Protein AF-A0A2N0M989-F1 (afdb_monomer_lite)

Foldseek 3Di:
DADFQDPVLLVVLLVLLQVLLVQLVVDPDPVSNLVSLLSQLVSLVVSCVVPNDPLSVLSNVLSVLLSVLLVVLVVCVVVVVDDDLHQDPCLSVQVSVLSVQCSVQSVDPGRDSVSSVVSSVSSNLSSQCSDPVVVVCVVVVNDDD

Structure (mmCIF, N/CA/C/O backbone):
data_AF-A0A2N0M989-F1
#
_entry.id   AF-A0A2N0M989-F1
#
loop_
_atom_site.group_PDB
_atom_site.id
_atom_site.type_symbol
_atom_site.label_atom_id
_atom_site.label_alt_id
_atom_site.label_comp_id
_atom_site.label_asym_id
_atom_site.label_entity_id
_atom_site.label_seq_id
_atom_site.pdbx_PDB_ins_code
_atom_site.Cartn_x
_atom_site.Cartn_y
_atom_site.Cartn_z
_atom_site.occupancy
_atom_site.B_iso_or_equiv
_atom_site.auth_seq_id
_atom_site.auth_comp_id
_atom_site.auth_asym_id
_atom_site.auth_atom_id
_atom_site.pdbx_PDB_model_num
ATOM 1 N N . MET A 1 1 ? 15.216 9.816 -16.278 1.00 36.94 1 MET A N 1
ATOM 2 C CA . MET A 1 1 ? 15.447 8.713 -17.231 1.00 36.94 1 MET A CA 1
ATOM 3 C C . MET A 1 1 ? 14.793 7.498 -16.602 1.00 36.94 1 MET A C 1
ATOM 5 O O . MET A 1 1 ? 15.187 7.157 -15.495 1.00 36.94 1 MET A O 1
ATOM 9 N N . LEU A 1 2 ? 13.712 6.986 -17.193 1.00 46.88 2 LEU A N 1
ATOM 10 C CA . LEU A 1 2 ? 12.998 5.814 -16.677 1.00 46.88 2 LEU A CA 1
ATOM 11 C C . LEU A 1 2 ? 13.914 4.607 -16.876 1.00 46.88 2 LEU A C 1
ATOM 13 O O . LEU A 1 2 ? 14.309 4.329 -18.009 1.00 46.88 2 LEU A O 1
ATOM 17 N N . HIS A 1 3 ? 14.321 3.951 -15.793 1.00 58.31 3 HIS A N 1
ATOM 18 C CA . HIS A 1 3 ? 14.980 2.663 -15.928 1.00 58.31 3 HIS A CA 1
ATOM 19 C C . HIS A 1 3 ? 13.871 1.638 -16.139 1.00 58.31 3 HIS A C 1
ATOM 21 O O . HIS A 1 3 ? 13.058 1.401 -15.255 1.00 58.31 3 HIS A O 1
ATOM 27 N N . VAL A 1 4 ? 13.808 1.062 -17.336 1.00 76.19 4 VAL A N 1
ATOM 28 C CA . VAL A 1 4 ? 12.904 -0.059 -17.597 1.00 76.19 4 VAL A CA 1
ATOM 29 C C . VAL A 1 4 ? 13.452 -1.251 -16.816 1.00 76.19 4 VAL A C 1
ATOM 31 O O . VAL A 1 4 ? 14.635 -1.585 -16.953 1.00 76.19 4 VAL A O 1
ATOM 34 N N . LEU A 1 5 ? 12.633 -1.834 -15.939 1.00 87.25 5 LEU A N 1
ATOM 35 C CA . LEU A 1 5 ? 12.987 -3.056 -15.221 1.00 87.25 5 LEU A CA 1
ATOM 36 C C . LEU A 1 5 ? 13.260 -4.183 -16.232 1.00 87.25 5 LEU A C 1
ATOM 38 O O . LEU A 1 5 ? 12.600 -4.239 -17.271 1.00 87.25 5 LEU A O 1
ATOM 42 N N . PRO A 1 6 ? 14.190 -5.114 -15.953 1.00 92.06 6 PRO A N 1
ATOM 43 C CA . PRO A 1 6 ? 14.321 -6.317 -16.763 1.00 92.06 6 PRO A CA 1
ATOM 44 C C . PRO A 1 6 ? 12.979 -7.049 -16.851 1.00 92.06 6 PRO A C 1
ATOM 46 O O . PRO A 1 6 ? 12.307 -7.225 -15.834 1.00 92.06 6 PRO A O 1
ATOM 49 N N . GLU A 1 7 ? 12.615 -7.519 -18.043 1.00 91.56 7 GLU A N 1
ATOM 50 C CA . GLU A 1 7 ? 11.299 -8.122 -18.301 1.00 91.56 7 GLU A CA 1
ATOM 51 C C . GLU A 1 7 ? 10.969 -9.272 -17.338 1.00 91.56 7 GLU A C 1
ATOM 53 O O . GLU A 1 7 ? 9.858 -9.372 -16.831 1.00 91.56 7 GLU A O 1
ATOM 58 N N . THR A 1 8 ? 11.959 -10.099 -16.998 1.00 94.00 8 THR A N 1
ATOM 59 C CA . THR A 1 8 ? 11.796 -11.203 -16.040 1.00 94.00 8 THR A CA 1
ATOM 60 C C . THR A 1 8 ? 11.449 -10.729 -14.626 1.00 94.00 8 THR A C 1
ATOM 62 O O . THR A 1 8 ? 10.714 -11.408 -13.912 1.00 94.00 8 THR A O 1
ATOM 65 N N . ILE A 1 9 ? 11.962 -9.567 -14.213 1.00 94.75 9 ILE A N 1
ATOM 66 C CA . ILE A 1 9 ? 11.649 -8.951 -12.919 1.00 94.75 9 ILE A CA 1
ATOM 67 C C . ILE A 1 9 ? 10.261 -8.317 -12.967 1.00 94.75 9 ILE A C 1
ATOM 69 O O . ILE A 1 9 ? 9.476 -8.520 -12.044 1.00 94.75 9 ILE A O 1
ATOM 73 N N . ARG A 1 10 ? 9.933 -7.613 -14.058 1.00 93.75 10 ARG A N 1
ATOM 74 C CA . ARG A 1 10 ? 8.608 -7.015 -14.264 1.00 93.75 10 ARG A CA 1
ATOM 75 C C . ARG A 1 10 ? 7.506 -8.074 -14.229 1.00 93.75 10 ARG A C 1
ATOM 77 O O . ARG A 1 10 ? 6.586 -7.946 -13.434 1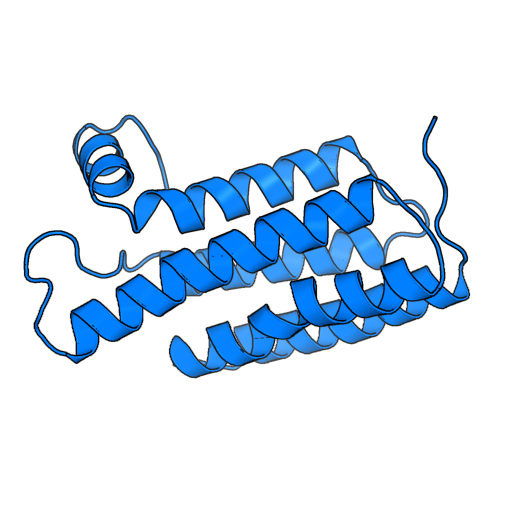.00 93.75 10 ARG A O 1
ATOM 84 N N . GLN A 1 11 ? 7.641 -9.151 -15.004 1.00 94.75 11 GLN A N 1
ATOM 85 C CA . GLN A 1 11 ? 6.664 -10.246 -15.053 1.00 94.75 11 GLN A CA 1
ATOM 86 C C . GLN A 1 11 ? 6.464 -10.920 -13.693 1.00 94.75 11 GLN A C 1
ATOM 88 O O . GLN A 1 11 ? 5.337 -11.238 -13.316 1.00 94.75 11 GLN A O 1
ATOM 93 N N . ARG A 1 12 ? 7.549 -11.115 -12.932 1.00 96.00 12 ARG A N 1
ATOM 94 C CA . ARG A 1 12 ? 7.465 -11.642 -11.567 1.00 96.00 12 ARG A CA 1
ATOM 95 C C . ARG A 1 12 ? 6.681 -10.697 -10.657 1.00 96.00 12 ARG A C 1
ATOM 97 O O . ARG A 1 12 ? 5.765 -11.150 -9.981 1.00 96.00 12 ARG A O 1
ATOM 104 N N . LEU A 1 13 ? 7.030 -9.409 -10.645 1.00 97.00 13 LEU A N 1
ATOM 105 C CA . LEU A 1 13 ? 6.336 -8.408 -9.831 1.00 97.00 13 LEU A CA 1
ATOM 106 C C . LEU A 1 13 ? 4.857 -8.319 -10.210 1.00 97.00 13 LEU A C 1
ATOM 108 O O . LEU A 1 13 ? 4.020 -8.364 -9.320 1.00 97.00 13 LEU A O 1
ATOM 112 N N . ALA A 1 14 ? 4.539 -8.283 -11.505 1.00 96.56 14 ALA A N 1
ATOM 113 C CA . ALA A 1 14 ? 3.169 -8.290 -12.009 1.00 96.56 14 ALA A CA 1
ATOM 114 C C . ALA A 1 14 ? 2.378 -9.496 -11.478 1.00 96.56 14 ALA A C 1
ATOM 116 O O . ALA A 1 14 ? 1.319 -9.324 -10.882 1.00 96.56 14 ALA A O 1
ATOM 117 N N . SER A 1 15 ? 2.928 -10.707 -11.615 1.00 98.38 15 SER A N 1
ATOM 118 C CA . SER A 1 15 ? 2.280 -11.939 -11.156 1.00 98.38 15 SER A CA 1
ATOM 119 C C . SER A 1 15 ? 2.043 -11.955 -9.643 1.00 98.38 15 SER A C 1
ATOM 121 O O . SER A 1 15 ? 0.954 -12.305 -9.191 1.00 98.38 15 SER A O 1
ATOM 123 N N . GLU A 1 16 ? 3.053 -11.604 -8.847 1.00 98.69 16 GLU A N 1
ATOM 124 C CA . GLU A 1 16 ? 2.960 -11.641 -7.383 1.00 98.69 16 GLU A CA 1
ATOM 125 C C . GLU A 1 16 ? 2.053 -10.528 -6.838 1.00 98.69 16 GLU A C 1
ATOM 127 O O . GLU A 1 16 ? 1.261 -10.755 -5.922 1.00 98.69 16 GLU A O 1
ATOM 132 N N . PHE A 1 17 ? 2.127 -9.326 -7.417 1.00 98.62 17 PHE A N 1
ATOM 133 C CA . PHE A 1 17 ? 1.288 -8.194 -7.024 1.00 98.62 17 PHE A CA 1
ATOM 134 C C . PHE A 1 17 ? -0.174 -8.430 -7.386 1.00 98.62 17 PHE A C 1
ATOM 136 O O . PHE A 1 17 ? -1.042 -8.165 -6.556 1.00 98.62 17 PHE A O 1
ATOM 143 N N . ARG A 1 18 ? -0.449 -8.981 -8.575 1.00 98.69 18 ARG A N 1
ATOM 144 C CA . ARG A 1 18 ? -1.801 -9.381 -8.977 1.00 98.69 18 ARG A CA 1
ATOM 145 C C . ARG A 1 18 ? -2.372 -10.423 -8.027 1.00 98.69 18 ARG A C 1
ATOM 147 O O . ARG A 1 18 ? -3.453 -10.219 -7.488 1.00 98.69 18 ARG A O 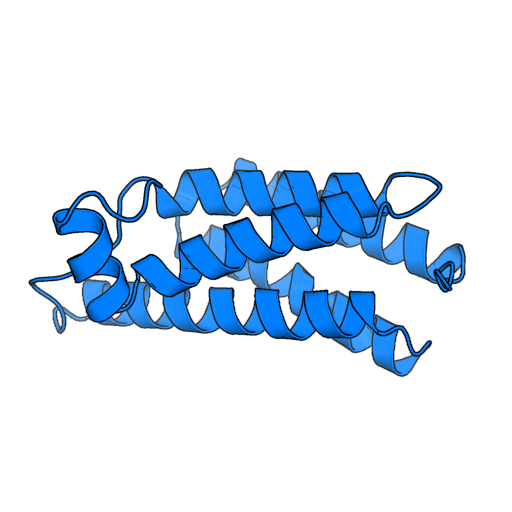1
ATOM 154 N N . PHE A 1 19 ? -1.615 -11.484 -7.742 1.00 98.81 19 PHE A N 1
ATOM 155 C CA . PHE A 1 19 ? -2.045 -12.505 -6.788 1.00 98.81 19 PHE A CA 1
ATOM 156 C C . PHE A 1 19 ? -2.380 -11.901 -5.417 1.00 98.81 19 PHE A C 1
ATOM 158 O O . PHE A 1 19 ? -3.419 -12.217 -4.841 1.00 98.81 19 PHE A O 1
ATOM 165 N N . ALA A 1 20 ? -1.533 -11.011 -4.896 1.00 98.81 20 ALA A N 1
ATOM 166 C CA . ALA A 1 20 ? -1.792 -10.336 -3.630 1.00 98.81 20 ALA A CA 1
ATOM 167 C C . ALA A 1 20 ? -3.053 -9.458 -3.679 1.00 98.81 20 ALA A C 1
ATOM 169 O O . ALA A 1 20 ? -3.861 -9.519 -2.754 1.00 98.81 20 ALA A O 1
ATOM 170 N N . ALA A 1 21 ? -3.244 -8.676 -4.745 1.00 98.75 21 ALA A N 1
ATOM 171 C CA . ALA A 1 21 ? -4.414 -7.818 -4.921 1.00 98.75 21 ALA A CA 1
ATOM 172 C C . ALA A 1 21 ? -5.721 -8.626 -4.997 1.00 98.75 21 ALA A C 1
ATOM 174 O O . ALA A 1 21 ? -6.683 -8.301 -4.297 1.00 98.75 21 ALA A O 1
ATOM 175 N N . ASP A 1 22 ? -5.733 -9.717 -5.765 1.00 98.75 22 ASP A N 1
ATOM 176 C CA . ASP A 1 22 ? -6.895 -10.600 -5.897 1.00 98.75 22 ASP A CA 1
ATOM 177 C C . ASP A 1 22 ? -7.253 -11.230 -4.544 1.00 98.75 22 ASP A C 1
ATOM 179 O O . ASP A 1 22 ? -8.407 -11.198 -4.114 1.00 98.75 22 ASP A O 1
ATOM 183 N N . ARG A 1 23 ? -6.248 -11.711 -3.800 1.00 98.69 23 ARG A N 1
ATOM 184 C CA . ARG A 1 23 ? -6.448 -12.242 -2.445 1.00 98.69 23 ARG A CA 1
ATOM 185 C C . ARG A 1 23 ? -6.953 -11.188 -1.478 1.00 98.69 23 ARG A C 1
ATOM 187 O O . ARG A 1 23 ? -7.875 -11.454 -0.717 1.00 98.69 23 ARG A O 1
ATOM 194 N N . MET A 1 24 ? -6.414 -9.973 -1.527 1.00 98.62 24 MET A N 1
ATOM 195 C CA . MET A 1 24 ? -6.956 -8.877 -0.731 1.00 98.62 24 MET A CA 1
ATOM 196 C C . MET A 1 24 ? -8.433 -8.637 -1.048 1.00 98.62 24 MET A C 1
ATOM 198 O O . MET A 1 24 ? -9.188 -8.384 -0.118 1.00 98.62 24 MET A O 1
ATOM 202 N N . ALA A 1 25 ? -8.867 -8.720 -2.307 1.00 98.44 25 ALA A N 1
ATOM 203 C CA . ALA A 1 25 ? -10.266 -8.520 -2.686 1.00 98.44 25 ALA A CA 1
ATOM 204 C C . ALA A 1 25 ? -11.206 -9.630 -2.184 1.00 98.44 25 ALA A C 1
ATOM 206 O O . ALA A 1 25 ? -12.348 -9.336 -1.832 1.00 98.44 25 ALA A O 1
ATOM 207 N N . GLU A 1 26 ? -10.723 -10.872 -2.110 1.00 98.25 26 GLU A N 1
ATOM 208 C CA . GLU A 1 26 ? -11.471 -12.028 -1.593 1.00 98.25 26 GLU A CA 1
ATOM 209 C C . GLU A 1 26 ? -11.669 -11.986 -0.068 1.00 98.25 26 GLU A C 1
ATOM 211 O O . GLU A 1 26 ? -12.661 -12.504 0.447 1.00 98.25 26 GLU A O 1
ATOM 216 N N . GLU A 1 27 ? -10.744 -11.360 0.661 1.00 97.94 27 GLU A N 1
ATOM 217 C CA . GLU A 1 27 ? -10.769 -11.335 2.123 1.00 97.94 27 GLU A CA 1
ATOM 218 C C . GLU A 1 27 ? -11.674 -10.233 2.687 1.00 97.94 27 GLU A C 1
ATOM 220 O O . GLU A 1 27 ? -11.633 -9.073 2.266 1.00 97.94 27 GLU A O 1
ATOM 225 N N . SER A 1 28 ? -12.454 -10.565 3.718 1.00 93.56 28 SER A N 1
ATOM 226 C CA . SER A 1 28 ? -13.244 -9.589 4.485 1.00 93.56 28 SER A CA 1
ATOM 227 C C . SER A 1 28 ? -12.501 -9.034 5.700 1.00 93.56 28 SER A C 1
ATOM 229 O O . SER A 1 28 ? -12.827 -7.951 6.184 1.00 93.56 28 SER A O 1
ATOM 231 N N . ASP A 1 29 ? -11.530 -9.788 6.211 1.00 94.62 29 ASP A N 1
ATOM 232 C CA . ASP A 1 29 ? -10.787 -9.455 7.420 1.00 94.62 29 ASP A CA 1
ATOM 233 C C . ASP A 1 29 ? -9.571 -8.562 7.118 1.00 94.62 29 ASP A C 1
ATOM 235 O O . ASP A 1 29 ? -8.854 -8.760 6.134 1.00 94.62 29 ASP A O 1
ATOM 239 N N . ILE A 1 30 ? -9.339 -7.550 7.960 1.00 95.81 30 ILE A N 1
ATOM 240 C CA . ILE A 1 30 ? -8.250 -6.591 7.740 1.00 95.81 30 ILE A CA 1
ATOM 241 C C . ILE A 1 30 ? -6.874 -7.204 8.013 1.00 95.81 30 ILE A C 1
ATOM 243 O O . ILE A 1 30 ? -5.927 -6.859 7.307 1.00 95.81 30 ILE A O 1
ATOM 247 N N . ASP A 1 31 ? -6.746 -8.120 8.974 1.00 96.56 31 ASP A N 1
ATOM 248 C CA . ASP A 1 31 ? -5.471 -8.786 9.246 1.00 96.56 31 ASP A CA 1
ATOM 249 C C . ASP A 1 31 ? -5.079 -9.678 8.057 1.00 96.56 31 ASP A C 1
ATOM 251 O O . ASP A 1 31 ? -3.934 -9.633 7.596 1.00 96.56 31 ASP A O 1
ATOM 255 N N . ALA A 1 32 ? -6.043 -10.401 7.477 1.00 97.75 32 ALA A N 1
ATOM 256 C CA . ALA A 1 32 ? -5.842 -11.173 6.249 1.00 97.75 32 ALA A CA 1
ATOM 257 C C . ALA A 1 32 ? -5.456 -10.282 5.051 1.00 97.75 32 ALA A C 1
ATOM 259 O O . ALA A 1 32 ? -4.480 -10.565 4.350 1.00 97.75 32 ALA A O 1
ATOM 260 N N . LYS A 1 33 ? -6.143 -9.147 4.847 1.00 98.50 33 LYS A N 1
ATOM 261 C CA . LYS A 1 33 ? -5.764 -8.170 3.807 1.00 98.50 33 LYS A CA 1
ATOM 262 C C . LYS A 1 33 ? -4.345 -7.638 4.009 1.00 98.50 33 LYS A C 1
ATOM 264 O O . LYS A 1 33 ? -3.600 -7.520 3.040 1.00 98.50 33 LYS A O 1
ATOM 269 N N . LEU A 1 34 ? -3.952 -7.322 5.244 1.00 98.38 34 LEU A N 1
ATOM 270 C CA . LEU A 1 34 ? -2.605 -6.837 5.559 1.00 98.38 34 LEU A CA 1
ATOM 271 C C . LEU A 1 34 ? -1.537 -7.908 5.323 1.00 98.38 34 LEU A C 1
ATOM 273 O O . LEU A 1 34 ? -0.458 -7.581 4.824 1.00 98.38 34 LEU A O 1
ATOM 277 N N . TYR A 1 35 ? -1.834 -9.175 5.622 1.00 98.50 35 TYR A N 1
ATOM 278 C CA . TYR A 1 35 ? -0.955 -10.293 5.289 1.00 98.50 35 TYR A CA 1
ATOM 279 C C . TYR A 1 35 ? -0.649 -10.329 3.787 1.00 98.50 35 TYR A C 1
ATOM 281 O O . TYR A 1 35 ? 0.524 -10.327 3.408 1.00 98.50 35 TYR A O 1
ATOM 289 N N . PHE A 1 36 ? -1.666 -10.266 2.924 1.00 98.81 36 PHE A N 1
ATOM 290 C CA . PHE A 1 36 ? -1.453 -10.234 1.473 1.00 98.81 36 PHE A CA 1
ATOM 291 C C . PHE A 1 36 ? -0.804 -8.929 1.002 1.00 98.81 36 PHE A C 1
ATOM 293 O O . PHE A 1 36 ? 0.119 -8.964 0.193 1.00 98.81 36 PHE A O 1
ATOM 300 N N . PHE A 1 37 ? -1.176 -7.785 1.580 1.00 98.81 37 PHE A N 1
ATOM 301 C CA . PHE A 1 37 ? -0.528 -6.502 1.295 1.00 98.81 37 PHE A CA 1
ATOM 302 C C . PHE A 1 37 ? 0.982 -6.527 1.592 1.00 98.81 37 PHE A C 1
ATOM 304 O O . PHE A 1 37 ? 1.763 -5.820 0.954 1.00 98.81 37 PHE A O 1
ATOM 311 N N . SER A 1 38 ? 1.439 -7.371 2.522 1.00 98.75 38 SER A N 1
ATOM 312 C CA . SER A 1 38 ? 2.869 -7.494 2.818 1.00 98.75 38 SER A CA 1
ATOM 313 C C . SER A 1 38 ? 3.719 -8.000 1.644 1.00 98.75 38 SER A C 1
ATOM 315 O O . SER A 1 38 ? 4.927 -7.744 1.593 1.00 98.75 38 SER A O 1
ATOM 317 N N . VAL A 1 39 ? 3.090 -8.652 0.658 1.00 98.81 39 VAL A N 1
ATOM 318 C CA . VAL A 1 39 ? 3.746 -9.109 -0.572 1.00 98.81 39 VAL A CA 1
ATOM 319 C C . VAL A 1 39 ? 4.329 -7.935 -1.357 1.00 98.81 39 VAL A C 1
ATOM 321 O O . VAL A 1 39 ? 5.440 -8.067 -1.866 1.00 98.81 39 VAL A O 1
ATOM 324 N N . PHE A 1 40 ? 3.666 -6.770 -1.389 1.00 98.81 40 PHE A N 1
ATOM 325 C CA . PHE A 1 40 ? 4.126 -5.626 -2.183 1.00 98.81 40 PHE A CA 1
ATOM 326 C C . PHE A 1 40 ? 5.537 -5.167 -1.788 1.00 98.81 40 PHE A C 1
ATOM 328 O O . PHE A 1 40 ? 6.431 -5.104 -2.635 1.00 98.81 40 PHE A O 1
ATOM 335 N N . PHE A 1 41 ? 5.790 -4.920 -0.496 1.00 98.69 41 PHE A N 1
ATOM 336 C CA . PHE A 1 41 ? 7.142 -4.564 -0.048 1.00 98.69 41 PHE A CA 1
ATOM 337 C C . PHE A 1 41 ? 8.091 -5.766 -0.012 1.00 98.69 41 PHE A C 1
ATOM 339 O O . PHE A 1 41 ? 9.299 -5.587 -0.176 1.00 98.69 41 PHE A O 1
ATOM 346 N N . GLY A 1 42 ? 7.580 -6.981 0.211 1.00 98.69 42 GLY A N 1
ATOM 347 C CA . GLY A 1 42 ? 8.388 -8.198 0.246 1.00 98.69 42 GLY A CA 1
ATOM 348 C C . GLY A 1 42 ? 9.019 -8.528 -1.108 1.00 98.69 42 GLY A C 1
ATOM 349 O O . GLY A 1 42 ? 10.231 -8.738 -1.196 1.00 98.69 42 GLY A O 1
ATOM 350 N N . GLU A 1 43 ? 8.222 -8.534 -2.174 1.00 98.56 43 GLU A N 1
ATOM 351 C CA . GLU A 1 43 ? 8.695 -8.803 -3.535 1.00 98.56 43 GLU A CA 1
ATOM 352 C C . GLU A 1 43 ? 9.469 -7.626 -4.130 1.00 98.56 43 GLU A C 1
ATOM 354 O O . GLU A 1 43 ? 10.468 -7.854 -4.819 1.00 98.56 43 GLU A O 1
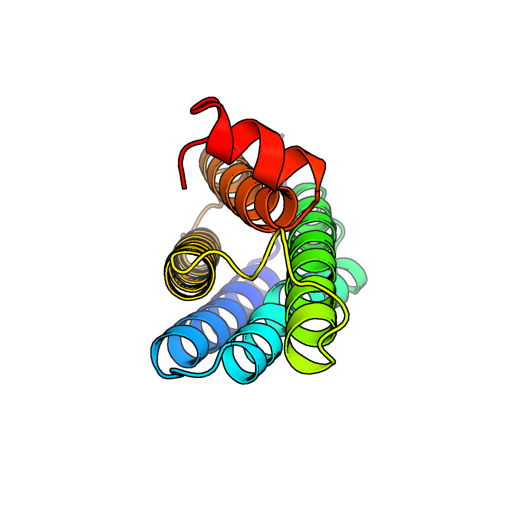ATOM 359 N N . ALA A 1 44 ? 9.112 -6.380 -3.790 1.00 98.25 44 ALA A N 1
ATOM 360 C CA . ALA A 1 44 ? 9.934 -5.226 -4.145 1.00 98.25 44 ALA A CA 1
ATOM 361 C C . ALA A 1 44 ? 11.346 -5.346 -3.544 1.00 98.25 44 ALA A C 1
ATOM 363 O O . ALA A 1 44 ? 12.335 -5.222 -4.265 1.00 98.25 44 ALA A O 1
ATOM 364 N N . GLN A 1 45 ? 11.465 -5.694 -2.257 1.00 98.44 45 GLN A N 1
ATOM 365 C CA . GLN A 1 45 ? 12.764 -5.906 -1.607 1.00 98.44 45 GLN A CA 1
ATOM 366 C C . GLN A 1 45 ? 13.569 -7.045 -2.250 1.00 98.44 45 GLN A C 1
ATOM 368 O O . GLN A 1 45 ? 14.775 -6.910 -2.459 1.00 98.44 45 GLN A O 1
ATOM 373 N N . ARG A 1 46 ? 12.928 -8.180 -2.559 1.00 98.31 46 ARG A N 1
ATOM 374 C CA . ARG A 1 46 ? 13.599 -9.317 -3.217 1.00 98.31 46 ARG A CA 1
ATOM 375 C C . ARG A 1 46 ? 14.102 -8.941 -4.606 1.00 98.31 46 ARG A C 1
ATOM 377 O O . ARG A 1 46 ? 15.214 -9.314 -4.965 1.00 98.31 46 ARG A O 1
ATOM 384 N N . SER A 1 47 ? 13.310 -8.184 -5.354 1.00 97.31 47 SER A N 1
ATOM 385 C CA . SER A 1 47 ? 13.662 -7.714 -6.692 1.00 97.31 47 SER A CA 1
ATOM 386 C C . SER A 1 47 ? 14.803 -6.692 -6.658 1.00 97.31 47 SER A C 1
ATOM 388 O O . SER A 1 47 ? 15.717 -6.790 -7.473 1.00 97.31 47 SER A O 1
ATOM 390 N N . LEU A 1 48 ? 14.837 -5.807 -5.654 1.00 97.31 48 LEU A N 1
ATOM 391 C CA . LEU A 1 48 ? 15.946 -4.865 -5.431 1.00 97.31 48 LEU A CA 1
ATOM 392 C C . LEU A 1 48 ? 17.291 -5.552 -5.161 1.00 97.31 48 LEU A C 1
ATOM 394 O O . LEU A 1 48 ? 18.338 -5.007 -5.501 1.00 97.31 48 LEU A O 1
ATOM 398 N N . ASN A 1 49 ? 17.280 -6.761 -4.590 1.00 97.31 49 ASN A N 1
ATOM 399 C CA . ASN A 1 49 ? 18.500 -7.557 -4.417 1.00 97.31 49 ASN A CA 1
ATOM 400 C C . ASN A 1 49 ? 19.050 -8.106 -5.750 1.00 97.31 49 ASN A C 1
ATOM 402 O O . ASN A 1 49 ? 20.201 -8.533 -5.796 1.00 97.31 49 ASN A O 1
ATOM 406 N N . LEU A 1 50 ? 18.234 -8.134 -6.811 1.00 96.56 50 LEU A N 1
ATOM 407 C CA . LEU A 1 50 ? 18.604 -8.620 -8.144 1.00 96.56 50 LEU A CA 1
ATOM 408 C C . LEU A 1 50 ? 18.935 -7.469 -9.098 1.00 96.56 50 LEU A C 1
ATOM 410 O O . LEU A 1 50 ? 19.877 -7.570 -9.882 1.00 96.56 50 LEU A O 1
ATOM 414 N N . VAL A 1 51 ? 18.161 -6.384 -9.040 1.00 94.56 51 VAL A N 1
ATOM 415 C CA . VAL A 1 51 ? 18.333 -5.195 -9.877 1.00 94.56 51 VAL A CA 1
ATOM 416 C C . VAL A 1 51 ? 17.979 -3.940 -9.090 1.00 94.56 51 VAL A C 1
ATOM 418 O O . VAL A 1 51 ? 16.934 -3.866 -8.450 1.00 94.56 51 VAL A O 1
ATOM 421 N N . TRP A 1 52 ? 18.846 -2.931 -9.147 1.00 94.88 52 TRP A N 1
ATOM 422 C CA . TRP A 1 52 ? 18.544 -1.640 -8.545 1.00 94.88 52 TRP A CA 1
ATOM 423 C C . TRP A 1 52 ? 17.577 -0.849 -9.424 1.00 94.88 52 TRP A C 1
ATOM 425 O O . TRP A 1 52 ? 17.864 -0.599 -10.593 1.00 94.88 52 TRP A O 1
ATOM 435 N N . ASP A 1 53 ? 16.485 -0.390 -8.821 1.00 94.00 53 ASP A N 1
ATOM 436 C CA . ASP A 1 53 ? 15.583 0.584 -9.415 1.00 94.00 53 ASP A CA 1
ATOM 437 C C . ASP A 1 53 ? 15.031 1.530 -8.337 1.00 94.00 53 ASP A C 1
ATOM 439 O O . ASP A 1 53 ? 14.580 1.108 -7.269 1.00 94.00 53 ASP A O 1
ATOM 443 N N . GLY A 1 54 ? 15.087 2.835 -8.605 1.00 94.75 54 GLY A N 1
ATOM 444 C CA . GLY A 1 54 ? 14.693 3.854 -7.631 1.00 94.75 54 GLY A CA 1
ATOM 445 C C . GLY A 1 54 ? 13.182 3.927 -7.394 1.00 94.75 54 GLY A C 1
ATOM 446 O O . GLY A 1 54 ? 12.756 4.256 -6.287 1.00 94.75 54 GLY A O 1
ATOM 447 N N . GLN A 1 55 ? 12.365 3.609 -8.401 1.00 93.88 55 GLN A N 1
ATOM 448 C CA . GLN A 1 55 ? 10.909 3.580 -8.260 1.00 93.88 55 GLN A CA 1
ATOM 449 C C . GLN A 1 55 ? 10.469 2.348 -7.472 1.00 93.88 55 GLN A C 1
ATOM 451 O O . GLN A 1 55 ? 9.613 2.450 -6.597 1.00 93.88 55 GLN A O 1
ATOM 456 N N . LEU A 1 56 ? 11.116 1.208 -7.695 1.00 95.81 56 LEU A N 1
ATOM 457 C CA . LEU A 1 56 ? 10.892 -0.011 -6.932 1.00 95.81 56 LEU A CA 1
ATOM 458 C C . LEU A 1 56 ? 11.316 0.138 -5.464 1.00 95.81 56 LEU A C 1
ATOM 460 O O . LEU A 1 56 ? 10.618 -0.336 -4.567 1.00 95.81 56 LEU A O 1
ATOM 464 N N . ALA A 1 57 ? 12.410 0.858 -5.195 1.00 97.69 57 ALA A N 1
ATOM 465 C CA . ALA A 1 57 ? 12.784 1.247 -3.835 1.00 97.69 57 ALA A CA 1
ATOM 466 C C . ALA A 1 57 ? 11.701 2.113 -3.174 1.00 97.69 57 ALA A C 1
ATOM 468 O O . ALA A 1 57 ? 11.369 1.909 -2.005 1.00 97.69 57 ALA A O 1
ATOM 469 N N . LEU A 1 58 ? 11.094 3.037 -3.924 1.00 97.88 58 LEU A N 1
ATOM 470 C CA . LEU A 1 58 ? 9.982 3.840 -3.422 1.00 97.88 58 LEU A CA 1
ATOM 471 C C . LEU A 1 58 ? 8.739 2.983 -3.132 1.00 97.88 58 LEU A C 1
ATOM 473 O O . LEU A 1 58 ? 8.132 3.156 -2.076 1.00 97.88 58 LEU A O 1
ATOM 477 N N . VAL A 1 59 ? 8.399 2.030 -4.011 1.00 98.31 59 VAL A N 1
ATOM 478 C CA . VAL A 1 59 ? 7.326 1.046 -3.771 1.00 98.31 59 VAL A CA 1
ATOM 479 C C . VAL A 1 59 ? 7.569 0.313 -2.456 1.00 98.31 59 VAL A C 1
ATOM 481 O O . VAL A 1 59 ? 6.677 0.282 -1.608 1.00 98.31 59 VAL A O 1
ATOM 484 N N . GLN A 1 60 ? 8.777 -0.219 -2.254 1.00 98.62 60 GLN A N 1
ATOM 485 C CA . GLN A 1 60 ? 9.148 -0.946 -1.040 1.00 98.62 60 GLN A CA 1
ATOM 486 C C . GLN A 1 60 ? 8.953 -0.086 0.215 1.00 98.62 60 GLN A C 1
ATOM 488 O O . GLN A 1 60 ? 8.258 -0.505 1.142 1.00 98.62 60 GLN A O 1
ATOM 493 N N . VAL A 1 61 ? 9.525 1.121 0.243 1.00 98.75 61 VAL A N 1
ATOM 494 C CA . VAL A 1 61 ? 9.485 2.000 1.422 1.00 98.75 61 VAL A CA 1
ATOM 495 C C . VAL A 1 61 ? 8.056 2.428 1.747 1.00 98.75 61 VAL A C 1
ATOM 497 O O . VAL A 1 61 ? 7.638 2.352 2.905 1.00 98.75 61 VAL A O 1
ATOM 500 N N . VAL A 1 62 ? 7.296 2.863 0.737 1.00 98.81 62 VAL A N 1
ATOM 501 C CA . VAL A 1 62 ? 5.926 3.349 0.932 1.00 98.81 62 VAL A CA 1
ATOM 502 C C . VAL A 1 62 ? 5.027 2.218 1.413 1.00 98.81 62 VAL A C 1
ATOM 504 O O . VAL A 1 62 ? 4.393 2.356 2.458 1.00 98.81 62 VAL A O 1
ATOM 507 N N . THR A 1 63 ? 5.005 1.078 0.721 1.00 98.88 63 THR A N 1
ATOM 508 C CA . THR A 1 63 ? 4.123 -0.040 1.094 1.00 98.88 63 THR A CA 1
ATOM 509 C C . THR A 1 63 ? 4.504 -0.632 2.453 1.00 98.88 63 THR A C 1
ATOM 511 O O . THR A 1 63 ? 3.623 -0.909 3.266 1.00 98.88 63 THR A O 1
ATOM 514 N N . GLN A 1 64 ? 5.794 -0.715 2.795 1.00 98.81 64 GLN A N 1
ATOM 515 C CA . GLN A 1 64 ? 6.213 -1.140 4.134 1.00 98.81 64 GLN A CA 1
ATOM 516 C C . GLN A 1 64 ? 5.774 -0.152 5.222 1.00 98.81 64 GLN A C 1
ATOM 518 O O . GLN A 1 64 ? 5.359 -0.565 6.308 1.00 98.81 64 GLN A O 1
ATOM 523 N N . SER A 1 65 ? 5.873 1.154 4.963 1.00 98.69 65 SER A N 1
ATOM 524 C CA . SER A 1 65 ? 5.405 2.171 5.904 1.00 98.69 65 SER A CA 1
ATOM 525 C C . SER A 1 65 ? 3.897 2.074 6.114 1.00 98.69 65 SER A C 1
ATOM 527 O O . SER A 1 65 ? 3.447 2.032 7.253 1.00 98.69 65 SER A O 1
ATOM 529 N N . VAL A 1 66 ? 3.126 1.973 5.031 1.00 98.56 66 VAL A N 1
ATOM 530 C CA . VAL A 1 66 ? 1.661 1.877 5.071 1.00 98.56 66 VAL A CA 1
ATOM 531 C C . VAL A 1 66 ? 1.211 0.637 5.834 1.00 98.56 66 VAL A C 1
ATOM 533 O O . VAL A 1 66 ? 0.381 0.750 6.734 1.00 98.56 66 VAL A O 1
ATOM 536 N N . TYR A 1 67 ? 1.817 -0.522 5.560 1.00 98.75 67 TYR A N 1
ATOM 537 C CA . TYR A 1 67 ? 1.555 -1.743 6.319 1.00 98.75 67 TYR A CA 1
ATOM 538 C C . TYR A 1 67 ? 1.780 -1.529 7.816 1.00 98.75 67 TYR A C 1
ATOM 540 O O . TYR A 1 67 ? 0.923 -1.870 8.621 1.00 98.75 67 TYR A O 1
ATOM 548 N N . ARG A 1 68 ? 2.918 -0.939 8.200 1.00 98.38 68 ARG A N 1
ATOM 549 C CA . ARG A 1 68 ? 3.274 -0.726 9.608 1.00 98.38 68 ARG A CA 1
ATOM 550 C C . ARG A 1 68 ? 2.260 0.161 10.323 1.00 98.38 68 ARG A C 1
ATOM 552 O O . ARG A 1 68 ? 1.803 -0.214 11.398 1.00 98.38 68 ARG A O 1
ATOM 559 N N . GLU A 1 69 ? 1.905 1.297 9.725 1.00 97.06 69 GLU A N 1
ATOM 560 C CA . GLU A 1 69 ? 0.972 2.263 10.320 1.00 97.06 69 GLU A CA 1
ATOM 561 C C . GLU A 1 69 ? -0.440 1.679 10.460 1.00 97.06 69 GLU A C 1
ATOM 563 O O . GLU A 1 69 ? -1.094 1.854 11.492 1.00 97.06 69 GLU A O 1
ATOM 568 N N . ILE A 1 70 ? -0.924 0.949 9.449 1.00 97.00 70 ILE A N 1
ATOM 569 C CA . ILE A 1 70 ? -2.249 0.320 9.503 1.00 97.00 70 ILE A CA 1
ATOM 570 C C . ILE A 1 70 ? -2.235 -0.871 10.468 1.00 97.00 70 ILE A C 1
ATOM 572 O O . ILE A 1 70 ? -3.114 -0.973 11.318 1.00 97.00 70 ILE A O 1
ATOM 576 N N . ASN A 1 71 ? -1.223 -1.737 10.417 1.00 97.25 71 ASN A N 1
ATOM 577 C CA . ASN A 1 71 ? -1.118 -2.890 11.311 1.00 97.25 71 ASN A CA 1
ATOM 578 C C . ASN A 1 71 ? -1.001 -2.464 12.780 1.00 97.25 71 ASN A C 1
ATOM 580 O O . ASN A 1 71 ? -1.695 -2.993 13.646 1.00 97.25 71 ASN A O 1
ATOM 584 N N . GLN A 1 72 ? -0.169 -1.462 13.077 1.00 94.94 72 GLN A N 1
ATOM 585 C CA . GLN A 1 72 ? -0.072 -0.903 14.424 1.00 94.94 72 GLN A CA 1
ATOM 586 C C . GLN A 1 72 ? -1.431 -0.383 14.900 1.00 94.94 72 GLN A C 1
ATOM 588 O O . GLN A 1 72 ? -1.821 -0.627 16.044 1.00 94.94 72 GLN A O 1
ATOM 593 N N . ARG A 1 73 ? -2.171 0.295 14.019 1.00 93.94 73 ARG A N 1
ATOM 594 C CA . ARG A 1 73 ? -3.519 0.775 14.312 1.00 93.94 73 ARG A CA 1
ATOM 595 C C . ARG A 1 73 ? -4.487 -0.369 14.614 1.00 93.94 73 ARG A C 1
ATOM 597 O O . ARG A 1 73 ? -5.202 -0.292 15.612 1.00 93.94 73 ARG A O 1
ATOM 604 N N . VAL A 1 74 ? -4.506 -1.412 13.787 1.00 94.25 74 VAL A N 1
ATOM 605 C CA . VAL A 1 74 ? -5.361 -2.595 13.979 1.00 94.25 74 VAL A CA 1
ATOM 606 C C . VAL A 1 74 ? -5.084 -3.242 15.339 1.00 94.25 74 VAL A C 1
ATOM 608 O O . VAL A 1 74 ? -6.007 -3.412 16.136 1.00 94.25 74 VAL A O 1
ATOM 611 N N . VAL A 1 75 ? -3.811 -3.470 15.679 1.00 93.81 75 VAL A N 1
ATOM 612 C CA . VAL A 1 75 ? -3.398 -4.045 16.973 1.00 93.81 75 VAL A CA 1
ATOM 613 C C . VAL A 1 75 ? -3.811 -3.164 18.162 1.00 93.81 75 VAL A C 1
ATOM 615 O O . VAL A 1 75 ? -4.279 -3.669 19.187 1.00 93.81 75 VAL A O 1
ATOM 618 N N . GLN A 1 76 ? -3.675 -1.839 18.056 1.00 91.81 76 GLN A N 1
ATOM 619 C CA . GLN A 1 76 ? -4.084 -0.903 19.114 1.00 91.81 76 GLN A CA 1
ATOM 620 C C . GLN A 1 76 ? -5.600 -0.903 19.350 1.00 91.81 76 GLN A C 1
ATOM 622 O O . GLN A 1 76 ? -6.048 -0.831 20.497 1.00 91.81 76 GLN A O 1
ATOM 627 N N . VAL A 1 77 ? -6.391 -1.000 18.278 1.00 90.12 77 VAL A N 1
ATOM 628 C CA . VAL A 1 77 ? -7.854 -1.098 18.367 1.00 90.12 77 VAL A CA 1
ATOM 629 C C . VAL A 1 77 ? -8.259 -2.437 18.985 1.00 90.12 77 VAL A C 1
ATOM 631 O O . VAL A 1 77 ? -9.024 -2.451 19.948 1.00 90.12 77 VAL A O 1
ATOM 634 N N . ALA A 1 78 ? -7.694 -3.549 18.508 1.00 88.62 78 ALA A N 1
ATOM 635 C CA . ALA A 1 78 ? -8.000 -4.890 19.010 1.00 88.62 78 ALA A CA 1
ATOM 636 C C . ALA A 1 78 ? -7.637 -5.077 20.496 1.00 88.62 78 ALA A C 1
ATOM 638 O O . ALA A 1 78 ? -8.347 -5.757 21.234 1.00 88.62 78 ALA A O 1
ATOM 639 N N . SER A 1 79 ? -6.563 -4.432 20.964 1.00 90.62 79 SER A N 1
ATOM 640 C CA . SER A 1 79 ? -6.135 -4.464 22.372 1.00 90.62 79 SER A CA 1
ATOM 641 C C . SER A 1 79 ? -6.878 -3.475 23.285 1.00 90.62 79 SER A C 1
ATOM 643 O O . SER A 1 79 ? -6.597 -3.418 24.484 1.00 90.62 79 SER A O 1
ATOM 645 N N . GLY A 1 80 ? -7.813 -2.679 22.749 1.00 83.50 80 GLY A N 1
ATOM 646 C CA . GLY A 1 80 ? -8.580 -1.683 23.506 1.00 83.50 80 GLY A CA 1
ATOM 647 C C . GLY A 1 80 ? -7.766 -0.470 23.975 1.00 83.50 80 GLY A C 1
ATOM 648 O O . GLY A 1 80 ? -8.247 0.304 24.810 1.00 83.50 80 GLY A O 1
ATOM 649 N N . GLN A 1 81 ? -6.546 -0.303 23.454 1.00 79.00 81 GLN A N 1
ATOM 650 C CA . GLN A 1 81 ? -5.647 0.808 23.775 1.00 79.00 81 GLN A CA 1
ATOM 651 C C . GLN A 1 81 ? -6.046 2.110 23.076 1.00 79.00 81 GLN A C 1
ATOM 653 O O . GLN A 1 81 ? -5.691 3.185 23.558 1.00 79.00 81 GLN A O 1
ATOM 658 N N . ASP A 1 82 ? -6.812 2.037 21.983 1.00 71.00 82 ASP A N 1
ATOM 659 C CA . ASP A 1 82 ? -7.321 3.218 21.292 1.00 71.00 82 ASP A CA 1
ATOM 660 C C . ASP A 1 82 ? -8.851 3.299 21.313 1.00 71.00 82 ASP A C 1
ATOM 662 O O . ASP A 1 82 ? -9.551 2.418 20.818 1.00 71.00 82 ASP A O 1
ATOM 666 N N . ARG A 1 83 ? -9.362 4.395 21.884 1.00 64.94 83 ARG A N 1
ATOM 667 C CA . ARG A 1 83 ? -10.798 4.708 21.972 1.00 64.94 83 ARG A CA 1
ATOM 668 C C . ARG A 1 83 ? -11.208 5.934 21.150 1.00 64.94 83 ARG A C 1
ATOM 670 O O . ARG A 1 83 ? -12.381 6.288 21.166 1.00 64.94 83 ARG A O 1
ATOM 677 N N . ILE A 1 84 ? -10.266 6.623 20.501 1.00 68.94 84 ILE A N 1
ATOM 678 C CA . ILE A 1 84 ? -10.485 7.966 19.931 1.00 68.94 84 ILE A CA 1
ATOM 679 C C . ILE A 1 84 ? -10.297 7.972 18.414 1.00 68.94 84 ILE A C 1
ATOM 681 O O . ILE A 1 84 ? -11.096 8.567 17.692 1.00 68.94 84 ILE A O 1
ATOM 685 N N . VAL A 1 85 ? -9.244 7.337 17.907 1.00 73.50 85 VAL A N 1
ATOM 686 C CA . VAL A 1 85 ? -8.917 7.390 16.479 1.00 73.50 85 VAL A CA 1
ATOM 687 C C . VAL A 1 85 ? -9.648 6.285 15.715 1.00 73.50 85 VAL A C 1
ATOM 689 O O . VAL A 1 85 ? -10.267 6.579 14.684 1.00 73.50 85 VAL A O 1
ATOM 692 N N . GLY A 1 86 ? -9.639 5.060 16.260 1.00 80.88 86 GLY A N 1
ATOM 693 C CA . GLY A 1 86 ? -10.215 3.868 15.625 1.00 80.88 86 GLY A CA 1
ATOM 694 C C . GLY A 1 86 ? -9.569 3.527 14.275 1.00 80.88 86 GLY A C 1
ATOM 695 O O . GLY A 1 86 ? -8.647 4.207 13.824 1.00 80.88 86 GLY A O 1
ATOM 696 N N . LEU A 1 87 ? -10.050 2.476 13.611 1.00 85.56 87 LEU A N 1
ATOM 697 C CA . LEU A 1 87 ? -9.741 2.233 12.200 1.00 85.56 87 LEU A CA 1
ATOM 698 C C . LEU A 1 87 ? -10.838 2.882 11.348 1.00 85.56 87 LEU A C 1
ATOM 700 O O . LEU A 1 87 ? -12.021 2.674 11.607 1.00 85.56 87 LEU A O 1
ATOM 704 N N . HIS A 1 88 ? -10.458 3.693 10.363 1.00 86.56 88 HIS A N 1
ATOM 705 C CA . HIS A 1 88 ? -11.421 4.284 9.436 1.00 86.56 88 HIS A CA 1
ATOM 706 C C . HIS A 1 88 ? -12.039 3.190 8.551 1.00 86.56 88 HIS A C 1
ATOM 708 O O . HIS A 1 88 ? -11.307 2.390 7.971 1.00 86.56 88 HIS A O 1
ATOM 714 N N . GLU A 1 89 ? -13.368 3.168 8.419 1.00 88.06 89 GLU A N 1
ATOM 715 C CA . GLU A 1 89 ? -14.112 2.087 7.745 1.00 88.06 89 GLU A CA 1
ATOM 716 C C . GLU A 1 89 ? -13.752 1.908 6.265 1.00 88.06 89 GLU A C 1
ATOM 718 O O . GLU A 1 89 ? -13.814 0.801 5.742 1.00 88.06 89 GLU A O 1
ATOM 723 N N . ALA A 1 90 ? -13.320 2.982 5.601 1.00 91.94 90 ALA A N 1
ATOM 724 C CA . ALA A 1 90 ? -12.889 2.937 4.206 1.00 91.94 90 ALA A CA 1
ATOM 725 C C . ALA A 1 90 ? -11.516 2.270 3.997 1.00 91.94 90 ALA A C 1
ATOM 727 O O . ALA A 1 90 ? -11.214 1.864 2.879 1.00 91.94 90 ALA A O 1
ATOM 728 N N . ILE A 1 91 ? -10.678 2.133 5.038 1.00 94.62 91 ILE A N 1
ATOM 729 C CA . ILE A 1 91 ? -9.295 1.646 4.882 1.00 94.62 91 ILE A CA 1
ATOM 730 C C . ILE A 1 91 ? -9.224 0.263 4.226 1.00 94.62 91 ILE A C 1
ATOM 732 O O . ILE A 1 91 ? -8.469 0.137 3.266 1.00 94.62 91 ILE A O 1
ATOM 736 N N . PRO A 1 92 ? -9.972 -0.768 4.669 1.00 95.62 92 PRO A N 1
ATOM 737 C CA . PRO A 1 92 ? -9.903 -2.086 4.040 1.00 95.62 92 PRO A CA 1
ATOM 738 C C . PRO A 1 92 ? -10.202 -2.042 2.534 1.00 95.62 92 PRO A C 1
ATOM 740 O O . PRO A 1 92 ? -9.486 -2.659 1.742 1.00 95.62 92 PRO A O 1
ATOM 743 N N . THR A 1 93 ? -11.224 -1.282 2.134 1.00 96.81 93 THR A N 1
ATOM 744 C CA . THR A 1 93 ? -11.645 -1.142 0.733 1.00 96.81 93 THR A CA 1
ATOM 745 C C . THR A 1 93 ? -10.628 -0.346 -0.081 1.00 96.81 93 THR A C 1
ATOM 747 O O . THR A 1 93 ? -10.161 -0.817 -1.117 1.00 96.81 93 THR A O 1
ATOM 750 N N . GLU A 1 94 ? -10.222 0.829 0.400 1.00 97.19 94 GLU A N 1
ATOM 751 C CA . GLU A 1 94 ? -9.309 1.706 -0.337 1.00 97.19 94 GLU A CA 1
ATOM 752 C C . GLU A 1 94 ? -7.882 1.157 -0.407 1.00 97.19 94 GLU A C 1
ATOM 754 O O . GLU A 1 94 ? -7.199 1.366 -1.410 1.00 97.19 94 GLU A O 1
ATOM 759 N N . LEU A 1 95 ? -7.439 0.405 0.608 1.00 97.81 95 LEU A N 1
ATOM 760 C CA . LEU A 1 95 ? -6.157 -0.299 0.581 1.00 97.81 95 LEU A CA 1
ATOM 761 C C . LEU A 1 95 ? -6.162 -1.412 -0.471 1.00 97.81 95 LEU A C 1
ATOM 763 O O . LEU A 1 95 ? -5.194 -1.548 -1.214 1.00 97.81 95 LEU A O 1
ATOM 767 N N . THR A 1 96 ? -7.262 -2.168 -0.561 1.00 98.38 96 THR A N 1
ATOM 768 C CA . THR A 1 96 ? -7.448 -3.202 -1.593 1.00 98.38 96 THR A CA 1
ATOM 769 C C . THR A 1 96 ? -7.398 -2.578 -2.985 1.00 98.38 96 THR A C 1
ATOM 771 O O . THR A 1 96 ? -6.624 -3.022 -3.827 1.00 98.38 96 THR A O 1
ATOM 774 N N . LYS A 1 97 ? -8.143 -1.488 -3.202 1.00 98.31 97 LYS A N 1
ATOM 775 C CA . LYS A 1 97 ? -8.141 -0.759 -4.475 1.00 98.31 97 LYS A CA 1
ATOM 776 C C . LYS A 1 97 ? -6.760 -0.213 -4.835 1.00 98.31 97 LYS A C 1
ATOM 778 O O . LYS A 1 97 ? -6.340 -0.312 -5.976 1.00 98.31 97 LYS A O 1
ATOM 783 N N . ALA A 1 98 ? -6.035 0.351 -3.870 1.00 98.12 98 ALA A N 1
ATOM 784 C CA . ALA A 1 98 ? -4.684 0.832 -4.130 1.00 98.12 98 ALA A CA 1
ATOM 785 C C . ALA A 1 98 ? -3.719 -0.319 -4.480 1.00 98.12 98 ALA A C 1
ATOM 787 O O . ALA A 1 98 ? -2.845 -0.136 -5.323 1.00 98.12 98 ALA A O 1
ATOM 788 N N . GLY A 1 99 ? -3.870 -1.491 -3.851 1.00 98.50 99 GLY A N 1
ATOM 789 C CA . GLY A 1 99 ? -3.109 -2.695 -4.200 1.00 98.50 99 GLY A CA 1
ATOM 790 C C . GLY A 1 99 ? -3.386 -3.176 -5.628 1.00 98.50 99 GLY A C 1
ATOM 791 O O . GLY A 1 99 ? -2.447 -3.488 -6.354 1.00 98.50 99 GLY A O 1
ATOM 792 N N . ASP A 1 100 ? -4.654 -3.161 -6.042 1.00 98.69 100 ASP A N 1
ATOM 793 C CA . ASP A 1 100 ? -5.091 -3.462 -7.413 1.00 98.69 100 ASP A CA 1
ATOM 794 C C . ASP A 1 100 ? -4.529 -2.466 -8.445 1.00 98.69 100 ASP A C 1
ATOM 796 O O . ASP A 1 100 ? -3.954 -2.868 -9.462 1.00 98.69 100 ASP A O 1
ATOM 800 N N . ASP A 1 101 ? -4.601 -1.164 -8.143 1.00 98.31 101 ASP A N 1
ATOM 801 C CA . ASP A 1 101 ? -4.010 -0.109 -8.973 1.00 98.31 101 ASP A CA 1
ATOM 802 C C . ASP A 1 101 ? -2.489 -0.335 -9.132 1.00 98.31 101 ASP A C 1
ATOM 804 O O . ASP A 1 101 ? -1.944 -0.239 -10.234 1.00 98.31 101 ASP A O 1
ATOM 808 N N . LEU A 1 102 ? -1.789 -0.681 -8.041 1.00 98.19 102 LEU A N 1
ATOM 809 C CA . LEU A 1 102 ? -0.350 -0.957 -8.067 1.00 98.19 102 LEU A CA 1
ATOM 810 C C . LEU A 1 102 ? -0.015 -2.206 -8.890 1.00 98.19 102 LEU A C 1
ATOM 812 O O . LEU A 1 102 ? 0.945 -2.173 -9.657 1.00 98.19 102 LEU A O 1
ATOM 816 N N . ALA A 1 103 ? -0.782 -3.290 -8.759 1.00 98.12 103 ALA A N 1
ATOM 817 C CA . ALA A 1 103 ? -0.593 -4.491 -9.572 1.00 98.12 103 ALA A CA 1
ATOM 818 C C . ALA A 1 103 ? -0.721 -4.173 -11.070 1.00 98.12 103 ALA A C 1
ATOM 820 O O . ALA A 1 103 ? 0.158 -4.527 -11.858 1.00 98.12 103 ALA A O 1
ATOM 821 N N . SER A 1 104 ? -1.748 -3.402 -11.433 1.00 97.25 104 SER A N 1
ATOM 822 C CA . SER A 1 104 ? -2.026 -2.996 -12.815 1.00 97.25 104 SER A CA 1
ATOM 823 C C . SER A 1 104 ? -0.878 -2.193 -13.447 1.00 97.25 104 SER A C 1
ATOM 825 O O . SER A 1 104 ? -0.577 -2.359 -14.629 1.00 97.25 104 SER A O 1
ATOM 827 N N . VAL A 1 105 ? -0.172 -1.368 -12.664 1.00 95.25 105 VAL A N 1
ATOM 828 C CA . VAL A 1 105 ? 1.013 -0.624 -13.137 1.00 95.25 105 VAL A CA 1
ATOM 829 C C . VAL A 1 105 ? 2.168 -1.545 -13.543 1.00 95.25 105 VAL A C 1
ATOM 831 O O . VAL A 1 105 ? 2.906 -1.222 -14.473 1.00 95.25 105 VAL A O 1
ATOM 834 N N . PHE A 1 106 ? 2.351 -2.674 -12.858 1.00 94.31 106 PHE A N 1
ATOM 835 C CA . PHE A 1 106 ? 3.429 -3.620 -13.168 1.00 94.31 106 PHE A CA 1
ATOM 836 C C . PHE A 1 106 ? 3.047 -4.621 -14.267 1.00 94.31 106 PHE A C 1
ATOM 838 O O . PHE A 1 106 ? 3.936 -5.158 -14.927 1.00 94.31 106 PHE A O 1
ATOM 845 N N . GLU A 1 107 ? 1.752 -4.841 -14.504 1.00 95.06 107 GLU A N 1
ATOM 846 C CA . GLU A 1 107 ? 1.248 -5.631 -15.636 1.00 95.06 107 GLU A CA 1
ATOM 847 C C . GLU A 1 107 ? 1.434 -4.921 -16.983 1.00 95.06 107 GLU A C 1
ATOM 849 O O . GLU A 1 107 ? 1.665 -5.580 -18.000 1.00 95.06 107 GLU A O 1
ATOM 854 N N . ALA A 1 108 ? 1.383 -3.586 -16.994 1.00 91.31 108 ALA A N 1
ATOM 855 C CA . ALA A 1 108 ? 1.630 -2.786 -18.188 1.00 91.31 108 ALA A CA 1
ATOM 856 C C . ALA A 1 108 ? 3.059 -2.984 -18.725 1.00 91.31 108 ALA A C 1
ATOM 858 O O . ALA A 1 108 ? 4.016 -3.078 -17.952 1.00 91.31 108 ALA A O 1
ATOM 859 N N . ASP A 1 109 ? 3.206 -3.024 -20.056 1.00 82.31 109 ASP A N 1
ATOM 860 C CA . ASP A 1 109 ? 4.499 -3.217 -20.739 1.00 82.31 109 ASP A CA 1
ATOM 861 C C . ASP A 1 109 ? 5.538 -2.157 -20.352 1.00 82.31 109 ASP A C 1
ATOM 863 O O . ASP A 1 109 ? 6.736 -2.438 -20.293 1.00 82.31 109 ASP A O 1
ATOM 867 N N . GLU A 1 110 ? 5.070 -0.953 -20.023 1.00 80.00 110 GLU A N 1
ATOM 868 C CA . GLU A 1 110 ? 5.881 0.125 -19.479 1.00 80.00 110 GLU A CA 1
ATOM 869 C C . GLU A 1 110 ? 5.253 0.664 -18.191 1.00 80.00 110 GLU A C 1
ATOM 871 O O . GLU A 1 110 ? 4.052 0.923 -18.114 1.00 80.00 110 GLU A O 1
ATOM 876 N N . THR A 1 111 ? 6.090 0.876 -17.177 1.00 80.25 111 THR A N 1
ATOM 877 C CA . THR A 1 111 ? 5.680 1.497 -15.916 1.00 80.25 111 THR A CA 1
ATOM 878 C C . THR A 1 111 ? 5.594 3.014 -16.090 1.00 80.25 111 THR A C 1
ATOM 880 O O . THR A 1 111 ? 6.616 3.694 -16.227 1.00 80.25 111 THR A O 1
ATOM 883 N N . ASP A 1 112 ? 4.382 3.568 -16.024 1.00 88.06 112 ASP A N 1
ATOM 884 C CA . ASP A 1 112 ? 4.188 5.017 -15.942 1.00 88.06 112 ASP A CA 1
ATOM 885 C C . ASP A 1 112 ? 4.577 5.517 -14.542 1.00 88.06 112 ASP A C 1
ATOM 887 O O . ASP A 1 112 ? 3.877 5.317 -13.547 1.00 88.06 112 ASP A O 1
ATOM 891 N N . GLY A 1 113 ? 5.720 6.199 -14.467 1.00 90.25 113 GLY A N 1
ATOM 892 C CA . GLY A 1 113 ? 6.233 6.752 -13.220 1.00 90.25 113 GLY A CA 1
ATOM 893 C C . GLY A 1 113 ? 5.324 7.799 -12.568 1.00 90.25 113 GLY A C 1
ATOM 894 O O . GLY A 1 113 ? 5.333 7.914 -11.342 1.00 90.25 113 GLY A O 1
ATOM 895 N N . ALA A 1 114 ? 4.552 8.565 -13.344 1.00 93.06 114 ALA A N 1
ATOM 896 C CA . ALA A 1 114 ? 3.625 9.550 -12.792 1.00 93.06 114 ALA A CA 1
ATOM 897 C C . ALA A 1 114 ? 2.424 8.857 -12.140 1.00 93.06 114 ALA A C 1
ATOM 899 O O . ALA A 1 114 ? 2.032 9.212 -11.025 1.00 93.06 114 ALA A O 1
ATOM 900 N N . GLU A 1 115 ? 1.896 7.830 -12.803 1.00 94.62 115 GLU A N 1
ATOM 901 C CA . GLU A 1 115 ? 0.805 7.019 -12.273 1.00 94.62 115 GLU A CA 1
ATOM 902 C C . GLU A 1 115 ? 1.234 6.240 -11.026 1.00 94.62 115 GLU A C 1
ATOM 904 O O . GLU A 1 115 ? 0.546 6.263 -10.002 1.00 94.62 115 GLU A O 1
ATOM 909 N N . LEU A 1 116 ? 2.434 5.653 -11.049 1.00 95.88 116 LEU A N 1
ATOM 910 C CA . LEU A 1 116 ? 3.013 4.999 -9.882 1.00 95.88 116 LEU A CA 1
ATOM 911 C C . LEU A 1 116 ? 3.107 5.959 -8.688 1.00 95.88 116 LEU A C 1
ATOM 913 O O . LEU A 1 116 ? 2.682 5.624 -7.582 1.00 95.88 116 LEU A O 1
ATOM 917 N N . LEU A 1 117 ? 3.627 7.173 -8.895 1.00 96.88 117 LEU A N 1
ATOM 918 C CA . LEU A 1 117 ? 3.708 8.180 -7.834 1.00 96.88 117 LEU A CA 1
ATOM 919 C C . LEU A 1 117 ? 2.327 8.570 -7.297 1.00 96.88 117 LEU A C 1
ATOM 921 O O . LEU A 1 117 ? 2.178 8.752 -6.085 1.00 96.88 117 LEU A O 1
ATOM 925 N N . ARG A 1 118 ? 1.314 8.677 -8.164 1.00 97.38 118 ARG A N 1
ATOM 926 C CA . ARG A 1 118 ? -0.072 8.953 -7.760 1.00 97.38 118 ARG A CA 1
ATOM 927 C C . ARG A 1 118 ? -0.616 7.847 -6.851 1.00 97.38 118 ARG A C 1
ATOM 929 O O . ARG A 1 118 ? -1.167 8.152 -5.791 1.00 97.38 118 ARG A O 1
ATOM 936 N N . ILE A 1 119 ? -0.420 6.583 -7.223 1.00 98.06 119 ILE A N 1
ATOM 937 C CA . ILE A 1 119 ? -0.865 5.413 -6.447 1.00 98.06 119 ILE A CA 1
ATOM 938 C C . ILE A 1 119 ? -0.143 5.348 -5.100 1.00 98.06 119 ILE A C 1
ATOM 940 O O . ILE A 1 119 ? -0.787 5.237 -4.055 1.00 98.06 119 ILE A O 1
ATOM 944 N N . LEU A 1 120 ? 1.183 5.502 -5.092 1.00 98.38 120 LEU A N 1
ATOM 945 C CA . LEU A 1 120 ? 1.968 5.504 -3.856 1.00 98.38 120 LEU A CA 1
ATOM 946 C C . LEU A 1 120 ? 1.597 6.678 -2.937 1.00 98.38 120 LEU A C 1
ATOM 948 O O . LEU A 1 120 ? 1.543 6.504 -1.721 1.00 98.38 120 LEU A O 1
ATOM 952 N N . SER A 1 121 ? 1.263 7.846 -3.494 1.00 97.88 121 SER A N 1
ATOM 953 C CA . SER A 1 121 ? 0.747 8.980 -2.713 1.00 97.88 121 SER A CA 1
ATOM 954 C C . SER A 1 121 ? -0.595 8.649 -2.059 1.00 97.88 121 SER A C 1
ATOM 956 O O . SER A 1 121 ? -0.787 8.940 -0.880 1.00 97.88 121 SER A O 1
ATOM 958 N N . LYS A 1 122 ? -1.506 7.985 -2.785 1.00 97.19 122 LYS A N 1
ATOM 959 C CA . LYS A 1 122 ? -2.778 7.507 -2.226 1.00 97.19 122 LYS A CA 1
ATOM 960 C C . LYS A 1 122 ? -2.545 6.518 -1.081 1.00 97.19 122 LYS A C 1
ATOM 962 O O . LYS A 1 122 ? -3.115 6.689 -0.006 1.00 97.19 122 LYS A O 1
ATOM 967 N N . MET A 1 123 ? -1.672 5.527 -1.273 1.00 98.31 123 MET A N 1
ATOM 968 C CA . MET A 1 123 ? -1.315 4.570 -0.219 1.00 98.31 123 MET A CA 1
ATOM 969 C C . MET A 1 123 ? -0.726 5.269 1.009 1.00 98.31 123 MET A C 1
ATOM 971 O O . MET A 1 123 ? -1.136 4.987 2.134 1.00 98.31 123 MET A O 1
ATOM 975 N N . ALA A 1 124 ? 0.198 6.211 0.807 1.00 98.06 124 ALA A N 1
ATOM 976 C CA . ALA A 1 124 ? 0.790 6.985 1.891 1.00 98.06 124 ALA A CA 1
ATOM 977 C C . ALA A 1 124 ? -0.273 7.768 2.677 1.00 98.06 124 ALA A C 1
ATOM 979 O O . ALA A 1 124 ? -0.228 7.770 3.907 1.00 98.06 124 ALA A O 1
ATOM 980 N N . THR A 1 125 ? -1.265 8.360 2.002 1.00 97.06 125 THR A N 1
ATOM 981 C CA . THR A 1 125 ? -2.415 8.995 2.665 1.00 97.06 125 THR A CA 1
ATOM 982 C C . THR A 1 125 ? -3.205 7.989 3.505 1.00 97.06 125 THR A C 1
ATOM 984 O O . THR A 1 125 ? -3.510 8.294 4.657 1.00 97.06 125 THR A O 1
ATOM 987 N N . LEU A 1 126 ? -3.475 6.778 2.997 1.00 96.81 126 LEU A N 1
ATOM 988 C CA . LEU A 1 126 ? -4.182 5.727 3.750 1.00 96.81 126 LEU A CA 1
ATOM 989 C C . LEU A 1 126 ? -3.436 5.305 5.022 1.00 96.81 126 LEU A C 1
ATOM 991 O O . LEU A 1 126 ? -4.052 5.148 6.074 1.00 96.81 126 LEU A O 1
ATOM 995 N N . GLY A 1 127 ? -2.111 5.165 4.954 1.00 96.62 127 GLY A N 1
ATOM 996 C CA . GLY A 1 127 ? -1.294 4.945 6.150 1.00 96.62 127 GLY A CA 1
ATOM 997 C C . GLY A 1 127 ? -1.317 6.158 7.084 1.00 96.62 127 GLY A C 1
ATOM 998 O O . GLY A 1 127 ? -1.447 6.028 8.293 1.00 96.62 127 GLY A O 1
ATOM 999 N N . TYR A 1 128 ? -1.255 7.369 6.539 1.00 96.25 128 TYR A N 1
ATOM 1000 C CA . TYR A 1 128 ? -1.196 8.583 7.342 1.00 96.25 128 TYR A CA 1
ATOM 1001 C C . TYR A 1 128 ? -2.475 8.848 8.144 1.00 96.25 128 TYR A C 1
ATOM 1003 O O . TYR A 1 128 ? -2.391 9.278 9.298 1.00 96.25 128 TYR A O 1
ATOM 1011 N N . ILE A 1 129 ? -3.658 8.577 7.582 1.00 94.75 129 ILE A N 1
ATOM 1012 C CA . ILE A 1 129 ? -4.945 8.779 8.273 1.00 94.75 129 ILE A CA 1
ATOM 1013 C C . ILE A 1 129 ? -5.138 7.851 9.480 1.00 94.75 129 ILE A C 1
ATOM 1015 O O . ILE A 1 129 ? -5.986 8.141 10.324 1.00 94.75 129 ILE A O 1
ATOM 1019 N N . THR A 1 130 ? -4.336 6.786 9.619 1.00 93.56 130 THR A N 1
ATOM 1020 C CA . THR A 1 130 ? -4.325 5.959 10.836 1.00 93.56 130 THR A CA 1
ATOM 1021 C C . THR A 1 130 ? -3.495 6.563 11.962 1.00 93.56 130 THR A C 1
ATOM 1023 O O . THR A 1 130 ? -3.513 6.046 13.076 1.00 93.56 130 THR A O 1
ATOM 1026 N N . THR A 1 131 ? -2.793 7.671 11.737 1.00 92.75 131 THR A N 1
ATOM 1027 C CA .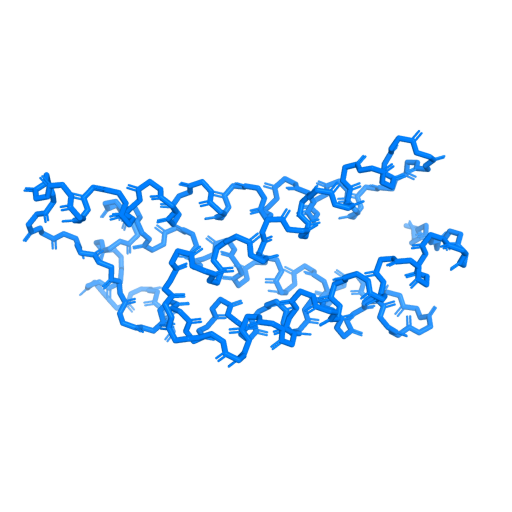 THR A 1 131 ? -2.081 8.399 12.794 1.00 92.75 131 THR A CA 1
ATOM 1028 C C . THR A 1 131 ? -3.018 9.357 13.534 1.00 92.75 131 THR A C 1
ATOM 1030 O O . THR A 1 131 ? -4.083 9.734 13.040 1.00 92.75 131 THR A O 1
ATOM 1033 N N . GLY A 1 132 ? -2.609 9.823 14.720 1.00 90.38 132 GLY A N 1
ATOM 1034 C CA . GLY A 1 132 ? -3.377 10.832 15.460 1.00 90.38 132 GLY A CA 1
ATOM 1035 C C . GLY A 1 132 ? -3.570 12.134 14.670 1.00 90.38 132 GLY A C 1
ATOM 1036 O O . GLY A 1 132 ? -4.672 12.683 14.639 1.00 90.38 132 GLY A O 1
ATOM 1037 N N . ASN A 1 133 ? -2.528 12.608 13.975 1.00 93.38 133 ASN A N 1
ATOM 1038 C CA . ASN A 1 133 ? -2.633 13.828 13.173 1.00 93.38 133 ASN A CA 1
ATOM 1039 C C . ASN A 1 133 ? -3.421 13.609 11.875 1.00 93.38 133 ASN A C 1
ATO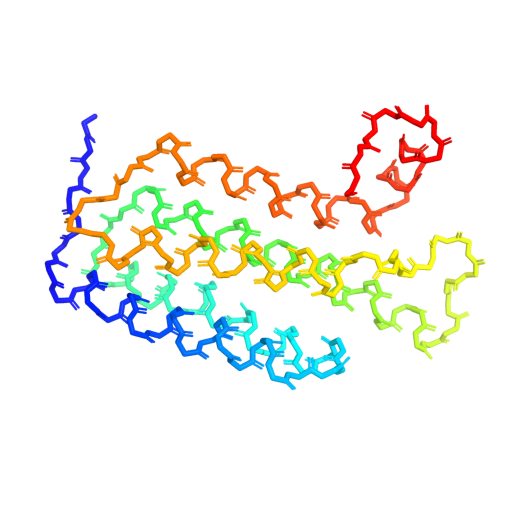M 1041 O O . ASN A 1 133 ? -4.203 14.474 11.486 1.00 93.38 133 ASN A O 1
ATOM 1045 N N . GLY A 1 134 ? -3.272 12.453 11.227 1.00 93.56 134 GLY A N 1
ATOM 1046 C CA . GLY A 1 134 ? -4.069 12.113 10.050 1.00 93.56 134 GLY A CA 1
ATOM 1047 C C . GLY A 1 134 ? -5.563 12.058 10.364 1.00 93.56 134 GLY A C 1
ATOM 1048 O O . GLY A 1 134 ? -6.364 12.678 9.658 1.00 93.56 134 GLY A O 1
ATOM 1049 N N . LYS A 1 135 ? -5.943 11.446 11.493 1.00 89.81 135 LYS A N 1
ATOM 1050 C CA . LYS A 1 135 ? -7.321 11.494 11.999 1.00 89.81 135 LYS A CA 1
ATOM 1051 C C . LYS A 1 135 ? -7.786 12.925 12.244 1.00 89.81 135 LYS A C 1
ATOM 1053 O O . LYS A 1 135 ? -8.881 13.289 11.821 1.00 89.81 135 LYS A O 1
ATOM 1058 N N . TYR A 1 136 ? -6.963 13.747 12.896 1.00 92.62 136 TYR A N 1
ATOM 1059 C CA . TYR A 1 136 ? -7.286 15.151 13.147 1.00 92.62 136 TYR A CA 1
ATOM 1060 C C . TYR A 1 136 ? -7.553 15.927 11.849 1.00 92.62 136 TYR A C 1
ATOM 1062 O O . TYR A 1 136 ? -8.540 16.654 11.759 1.00 92.62 136 TYR A O 1
ATOM 1070 N N . LEU A 1 137 ? -6.718 15.756 10.821 1.00 94.62 137 LEU A N 1
ATOM 1071 C CA . LEU A 1 137 ? -6.899 16.428 9.531 1.00 94.62 137 LEU A CA 1
ATOM 1072 C C . LEU A 1 137 ? -8.118 15.912 8.756 1.00 94.62 137 LEU A C 1
ATOM 1074 O O . LEU A 1 137 ? -8.802 16.716 8.123 1.00 94.62 137 LEU A O 1
ATOM 1078 N N . THR A 1 138 ? -8.432 14.622 8.875 1.00 92.50 138 THR A N 1
ATOM 1079 C CA . THR A 1 138 ? -9.659 14.026 8.319 1.00 92.50 138 THR A CA 1
ATOM 1080 C C . THR A 1 138 ? -10.901 14.635 8.979 1.00 92.50 138 THR A C 1
ATOM 1082 O O . THR A 1 138 ? -11.787 15.134 8.295 1.00 92.50 138 THR A O 1
ATOM 1085 N N . LEU A 1 139 ? -10.928 14.729 10.316 1.00 90.19 139 LEU A N 1
ATOM 1086 C CA . LEU A 1 139 ? -12.019 15.380 11.064 1.00 90.19 139 LEU A CA 1
ATOM 1087 C C . LEU A 1 139 ? -12.170 16.874 10.734 1.00 90.19 139 LEU A C 1
ATOM 1089 O O . LEU A 1 139 ? -13.248 17.443 10.880 1.00 90.19 139 LEU A O 1
ATOM 1093 N N . ARG A 1 140 ? -11.087 17.522 10.295 1.00 94.62 140 ARG A N 1
ATOM 1094 C CA . ARG A 1 140 ? -11.082 18.916 9.829 1.00 94.62 140 ARG A CA 1
ATOM 1095 C C . ARG A 1 140 ? -11.487 19.067 8.357 1.00 94.62 140 ARG A C 1
ATOM 1097 O O . ARG A 1 140 ? -11.476 20.202 7.884 1.00 94.62 140 ARG A O 1
ATOM 1104 N N . GLY A 1 141 ? -11.791 17.977 7.647 1.00 93.38 141 GLY A N 1
ATOM 1105 C CA . GLY A 1 141 ? -12.145 17.983 6.224 1.00 93.38 141 GLY A CA 1
ATOM 1106 C C . GLY A 1 141 ? -10.992 18.385 5.299 1.00 93.38 141 GLY A C 1
ATOM 1107 O O . GLY A 1 141 ? -11.230 18.927 4.228 1.00 93.38 141 GLY A O 1
ATOM 1108 N N . LYS A 1 142 ? -9.736 18.205 5.732 1.00 95.44 142 LYS A N 1
ATOM 1109 C CA . LYS A 1 142 ? -8.540 18.554 4.938 1.00 95.44 142 LYS A CA 1
ATOM 1110 C C . LYS A 1 142 ? -7.978 17.382 4.137 1.00 95.44 142 LYS A C 1
ATOM 1112 O O . LYS A 1 142 ? -7.156 17.601 3.253 1.00 95.44 142 LYS A O 1
ATOM 1117 N N . ILE A 1 143 ? -8.361 16.165 4.506 1.00 92.06 143 ILE A N 1
ATOM 1118 C CA . ILE A 1 143 ? -8.011 14.926 3.819 1.00 92.06 143 ILE A CA 1
ATOM 1119 C C . ILE A 1 143 ? -9.324 14.209 3.542 1.00 92.06 143 ILE A C 1
ATOM 1121 O O . ILE A 1 143 ? -10.130 14.038 4.458 1.00 92.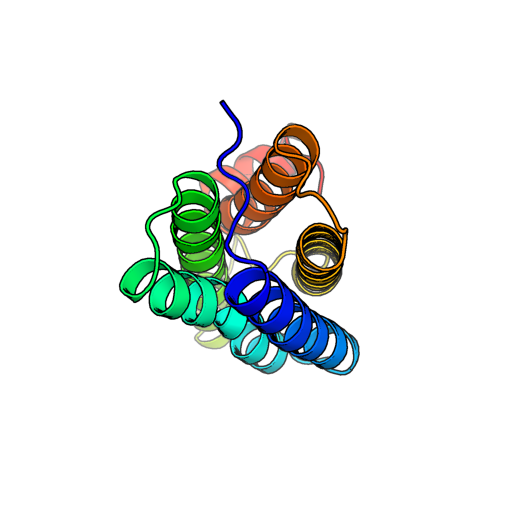06 143 ILE A O 1
ATOM 1125 N N . GLU A 1 144 ? -9.509 13.816 2.290 1.00 85.25 144 GLU A N 1
ATOM 1126 C CA . GLU A 1 144 ? -10.588 12.938 1.851 1.00 85.25 144 GLU A CA 1
ATOM 1127 C C . GLU A 1 144 ? -10.029 11.518 1.724 1.00 85.25 144 GLU A C 1
ATOM 1129 O O . GLU A 1 144 ? -8.864 11.338 1.347 1.00 85.25 144 GLU A O 1
ATOM 1134 N N . VAL A 1 145 ? -10.843 10.537 2.110 1.00 77.38 145 VAL A N 1
ATOM 1135 C CA . VAL A 1 145 ? -10.508 9.107 2.096 1.00 77.38 145 VAL A CA 1
ATOM 1136 C C . VAL A 1 145 ? -11.359 8.422 1.048 1.00 77.38 145 VAL A C 1
ATOM 1138 O O . VAL A 1 145 ? -12.590 8.639 1.097 1.00 77.38 145 VAL A O 1
#

Secondary structure (DSSP, 8-state):
---PPPHHHHHHHHHHHHHHHHHHHH--SHHHHHHHHHHHHHHHHHHHTTS--HHHHHHHHHHHHHHHHHHHHHHHHHTT--SSS---TTHHHHHHHHHHHHHHHHHSSS--HHHHHHHHHHHHHHHHTTSHHHHHHHHTTSS--

Sequence (145 aa):
MLHVLPETIRQRLASEFRFAADRMAEESDIDAKLYFFSVFFGEAQRSLNLVWDGQLALVQVVTQSVYREINQRVVQVASGQDRIVGLHEAIPTELTKAGDDLASVFEADETDGAELLRILSKMATLGYITTGNGKYLTLRGKIEV

pLDDT: mean 93.17, std 9.27, range [36.94, 98.88]

Radius of gyration: 15.47 Å; chains: 1; bounding box: 33×31×44 Å